Protein AF-A0AAU5GXH0-F1 (afdb_monomer)

Sequence (48 aa):
MTADAQTDEPRAECVLCREPTEYPESRRGITLCPVCEWQEAQRTACSG

Mean predicted aligned error: 7.36 Å

Structure (mmCIF, N/CA/C/O backbone):
data_AF-A0AAU5GXH0-F1
#
_entry.id   AF-A0AAU5GXH0-F1
#
loop_
_atom_site.group_PDB
_atom_site.id
_atom_site.type_symbol
_atom_site.label_atom_id
_atom_site.label_alt_id
_atom_site.label_comp_id
_atom_site.label_asym_id
_atom_site.label_entity_id
_atom_site.label_seq_id
_atom_site.pdbx_PDB_ins_code
_atom_site.Cartn_x
_atom_site.Cartn_y
_atom_site.Cartn_z
_atom_site.occupancy
_atom_site.B_iso_or_equiv
_atom_site.auth_seq_id
_atom_site.auth_comp_id
_atom_site.auth_asym_id
_atom_site.auth_atom_id
_atom_site.pdbx_PDB_model_num
ATOM 1 N N . MET A 1 1 ? -22.835 17.402 7.429 1.00 47.97 1 MET A N 1
ATOM 2 C CA . MET A 1 1 ? -22.403 16.207 8.185 1.00 47.97 1 MET A CA 1
ATOM 3 C C . MET A 1 1 ? -22.881 15.025 7.351 1.00 47.97 1 MET A C 1
ATOM 5 O O . MET A 1 1 ? -24.079 14.824 7.301 1.00 47.97 1 MET A O 1
ATOM 9 N N . THR A 1 2 ? -22.100 14.397 6.472 1.00 50.16 2 THR A N 1
ATOM 10 C CA . THR A 1 2 ? -20.854 13.661 6.743 1.00 50.16 2 THR A 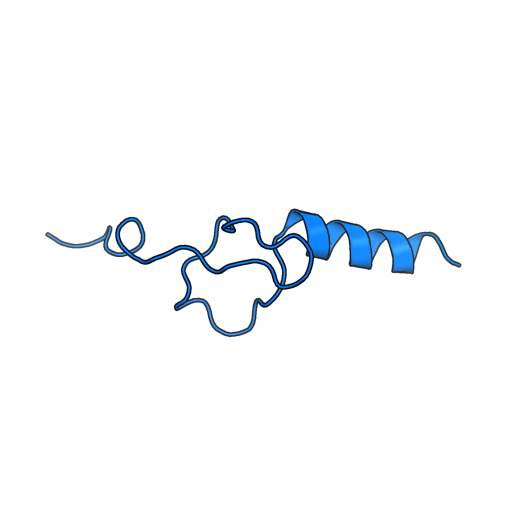CA 1
ATOM 11 C C . THR A 1 2 ? -20.170 13.361 5.401 1.00 50.16 2 THR A C 1
ATOM 13 O O . THR A 1 2 ? -20.835 12.856 4.502 1.00 50.16 2 THR A O 1
ATOM 16 N N . ALA A 1 3 ? -18.882 13.680 5.246 1.00 48.34 3 ALA A N 1
ATOM 17 C CA . ALA A 1 3 ? -18.109 13.358 4.035 1.00 48.34 3 ALA A CA 1
ATOM 18 C C . ALA A 1 3 ? -16.637 13.006 4.331 1.00 48.34 3 ALA A C 1
ATOM 20 O O . ALA A 1 3 ? -15.801 13.086 3.444 1.00 48.34 3 ALA A O 1
ATOM 21 N N . ASP A 1 4 ? -16.327 12.608 5.567 1.00 48.22 4 ASP A N 1
ATOM 22 C CA . ASP A 1 4 ? -14.981 12.174 5.961 1.00 48.22 4 ASP A CA 1
ATOM 23 C C . ASP A 1 4 ? -15.087 10.987 6.929 1.00 48.22 4 ASP A C 1
ATOM 25 O O . ASP A 1 4 ? -14.765 11.067 8.107 1.00 48.22 4 ASP A O 1
ATOM 29 N N . ALA A 1 5 ? -15.683 9.890 6.457 1.00 54.97 5 ALA A N 1
ATOM 30 C CA . ALA A 1 5 ? -15.667 8.619 7.190 1.00 54.97 5 ALA A CA 1
ATOM 31 C C . ALA A 1 5 ? -14.396 7.798 6.888 1.00 54.97 5 ALA A C 1
ATOM 33 O O . ALA A 1 5 ? -14.128 6.813 7.561 1.00 54.97 5 ALA A O 1
ATOM 34 N N . GLN A 1 6 ? -13.589 8.217 5.905 1.00 57.22 6 GLN A N 1
ATOM 35 C CA . GLN A 1 6 ? -12.428 7.460 5.419 1.00 57.22 6 GLN A CA 1
ATOM 36 C C . GLN A 1 6 ? -11.169 7.633 6.289 1.00 57.22 6 GLN A C 1
ATOM 38 O O . GLN A 1 6 ? -10.182 6.921 6.093 1.00 57.22 6 GLN A O 1
ATOM 43 N N . THR A 1 7 ? -11.168 8.587 7.225 1.00 57.53 7 THR A N 1
ATOM 44 C CA . THR A 1 7 ? -10.039 8.822 8.143 1.00 57.53 7 THR A CA 1
ATOM 45 C C . THR A 1 7 ? -10.131 7.975 9.418 1.00 57.53 7 THR A C 1
ATOM 47 O O . THR A 1 7 ? -9.101 7.705 10.027 1.00 57.53 7 THR A O 1
ATOM 50 N N . ASP A 1 8 ? -11.331 7.514 9.791 1.00 65.69 8 ASP A N 1
ATOM 51 C CA . ASP A 1 8 ? -11.555 6.638 10.957 1.00 65.69 8 ASP A CA 1
ATOM 52 C C . ASP A 1 8 ? -11.415 5.143 10.613 1.00 65.69 8 ASP A C 1
ATOM 54 O O . ASP A 1 8 ? -11.173 4.313 11.486 1.00 65.69 8 ASP A O 1
ATOM 58 N N . GLU A 1 9 ? -11.523 4.785 9.329 1.00 74.12 9 GLU A N 1
ATOM 59 C CA . GLU A 1 9 ? -11.336 3.402 8.900 1.00 74.12 9 GLU A CA 1
ATOM 60 C C . GLU A 1 9 ? -9.872 2.964 9.066 1.00 74.12 9 GLU A C 1
ATOM 62 O O . GLU A 1 9 ? -8.953 3.682 8.640 1.00 74.12 9 GLU A O 1
ATOM 67 N N . PRO A 1 10 ? -9.636 1.764 9.630 1.00 83.81 10 PRO A N 1
ATOM 68 C CA . PRO A 1 10 ? -8.298 1.215 9.727 1.00 83.81 10 PRO A CA 1
ATOM 69 C C . PRO A 1 10 ? -7.664 1.126 8.335 1.00 83.81 10 PRO A C 1
ATOM 71 O O . PRO A 1 10 ? -8.298 0.788 7.327 1.00 83.81 10 PRO A O 1
ATOM 74 N N . ARG A 1 11 ? -6.390 1.516 8.275 1.00 86.75 11 ARG A N 1
ATOM 75 C CA . ARG A 1 11 ? -5.597 1.450 7.051 1.00 86.75 11 ARG A CA 1
ATOM 76 C C . ARG A 1 11 ? -5.304 -0.005 6.728 1.00 86.75 11 ARG A C 1
ATOM 78 O O . ARG A 1 11 ? -4.915 -0.761 7.613 1.00 86.75 11 ARG A O 1
ATOM 85 N N . ALA A 1 12 ? -5.433 -0.367 5.456 1.00 88.50 12 ALA A N 1
ATOM 86 C CA . ALA A 1 12 ? -5.064 -1.699 5.003 1.00 88.50 12 ALA A CA 1
ATOM 87 C C . ALA A 1 12 ? -3.586 -1.955 5.290 1.00 88.50 12 ALA A C 1
ATOM 89 O O . ALA A 1 12 ? -2.764 -1.055 5.116 1.00 88.50 12 ALA A O 1
ATOM 90 N N . GLU A 1 13 ? -3.252 -3.170 5.706 1.00 89.12 13 GLU A N 1
ATOM 91 C CA . GLU A 1 13 ? -1.872 -3.588 5.925 1.00 89.12 13 GLU A CA 1
ATOM 92 C C . GLU A 1 13 ? -1.293 -4.177 4.630 1.00 89.12 13 GLU A C 1
ATOM 94 O O . GLU A 1 13 ? -1.901 -5.034 3.985 1.00 89.12 13 GLU A O 1
ATOM 99 N N . CYS A 1 14 ? -0.108 -3.715 4.229 1.00 91.94 14 CYS A N 1
ATOM 100 C CA . CYS A 1 14 ? 0.573 -4.257 3.056 1.00 91.94 14 CYS A CA 1
ATOM 101 C C . CYS A 1 14 ? 1.039 -5.695 3.306 1.00 91.94 14 CYS A C 1
ATOM 103 O O . CYS A 1 14 ? 1.814 -5.939 4.228 1.00 91.94 14 CYS A O 1
ATOM 105 N N . VAL A 1 15 ? 0.697 -6.646 2.431 1.00 90.44 15 VAL A N 1
ATOM 106 C CA . VAL A 1 15 ? 1.104 -8.053 2.633 1.00 90.44 15 VAL A CA 1
ATOM 107 C C . VAL A 1 15 ? 2.614 -8.306 2.484 1.00 90.44 15 VAL A C 1
ATOM 109 O O . VAL A 1 15 ? 3.091 -9.364 2.888 1.00 90.44 15 VAL A O 1
ATOM 112 N N . LEU A 1 16 ? 3.372 -7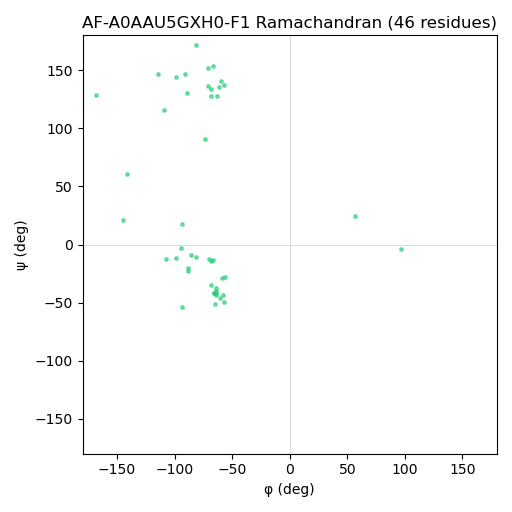.355 1.919 1.00 90.62 16 LEU A N 1
ATOM 113 C CA . LEU A 1 16 ? 4.827 -7.466 1.745 1.00 90.62 16 LEU A CA 1
ATOM 114 C C . LEU A 1 16 ? 5.618 -6.845 2.900 1.00 90.62 16 LEU A C 1
ATOM 116 O O . LEU A 1 16 ? 6.466 -7.516 3.482 1.00 90.62 16 LEU A O 1
ATOM 120 N N . CYS A 1 17 ? 5.362 -5.576 3.228 1.00 92.75 17 CYS A N 1
ATOM 121 C CA . CYS A 1 17 ? 6.108 -4.859 4.270 1.00 92.75 17 CYS A CA 1
ATOM 122 C C . CYS A 1 17 ? 5.395 -4.811 5.629 1.00 92.75 17 CYS A C 1
ATOM 124 O O . CYS A 1 17 ? 6.021 -4.456 6.622 1.00 92.75 17 CYS A O 1
ATOM 126 N N . ARG A 1 18 ? 4.111 -5.194 5.687 1.00 89.44 18 ARG A N 1
ATOM 127 C CA . ARG A 1 18 ? 3.236 -5.108 6.871 1.00 89.44 18 ARG A CA 1
ATOM 128 C C . ARG A 1 18 ? 3.101 -3.714 7.473 1.00 89.44 18 ARG A C 1
ATOM 130 O O . ARG A 1 18 ? 2.804 -3.557 8.651 1.00 89.44 18 ARG A O 1
ATOM 137 N N . GLU A 1 19 ? 3.315 -2.691 6.657 1.00 89.56 19 GLU A N 1
ATOM 138 C CA . GLU A 1 19 ? 3.068 -1.311 7.049 1.00 89.56 19 GLU A CA 1
ATOM 139 C C . GLU A 1 19 ? 1.637 -0.899 6.677 1.00 89.56 19 GLU A C 1
ATOM 141 O O . GLU A 1 19 ? 1.111 -1.353 5.647 1.00 89.56 19 GLU A O 1
ATOM 146 N N . PRO A 1 20 ? 1.006 -0.028 7.486 1.00 87.31 20 PRO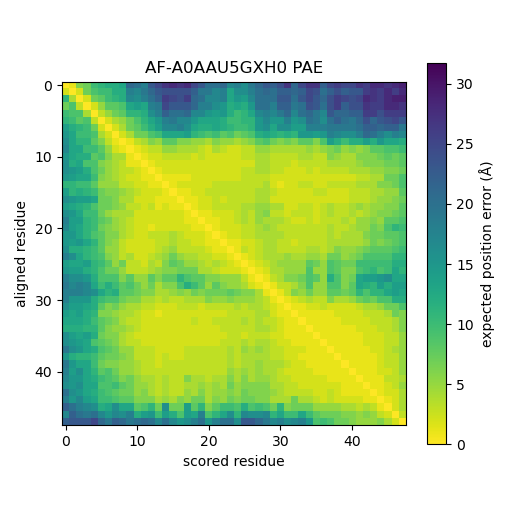 A N 1
ATOM 147 C CA . PRO A 1 20 ? -0.285 0.549 7.154 1.00 87.31 20 PRO A CA 1
ATOM 148 C C . PRO A 1 20 ? -0.160 1.392 5.884 1.00 87.31 20 PRO A C 1
ATOM 150 O O . PRO A 1 20 ? 0.701 2.263 5.760 1.00 87.31 20 PRO A O 1
ATOM 153 N N . THR A 1 21 ? -1.027 1.117 4.921 1.00 86.50 21 THR A N 1
ATOM 154 C CA . THR A 1 21 ? -1.044 1.803 3.630 1.00 86.50 21 THR A CA 1
ATOM 155 C C . THR A 1 21 ? -1.763 3.151 3.713 1.00 86.50 21 THR A C 1
ATOM 157 O O . THR A 1 21 ? -2.412 3.486 4.703 1.00 86.50 21 THR A O 1
ATOM 160 N N . GLU A 1 22 ? -1.695 3.940 2.639 1.00 85.25 22 GLU A N 1
ATOM 161 C CA . GLU A 1 22 ? -2.519 5.151 2.509 1.00 85.25 22 GLU A CA 1
ATOM 162 C C . GLU A 1 22 ? -4.013 4.842 2.290 1.00 85.25 22 GLU A C 1
ATOM 164 O O . GLU A 1 22 ? -4.851 5.737 2.398 1.00 85.25 22 GLU A O 1
ATOM 169 N N . TYR A 1 23 ? -4.358 3.583 1.997 1.00 84.06 23 TYR A N 1
ATOM 170 C CA . TYR A 1 23 ? -5.709 3.165 1.651 1.00 84.06 23 TYR A CA 1
ATOM 171 C C . TYR A 1 23 ? -6.451 2.554 2.850 1.00 84.06 23 TYR A C 1
ATOM 173 O O . TYR A 1 23 ? -5.847 1.846 3.657 1.00 84.06 23 TYR A O 1
ATOM 181 N N . PRO A 1 24 ? -7.771 2.786 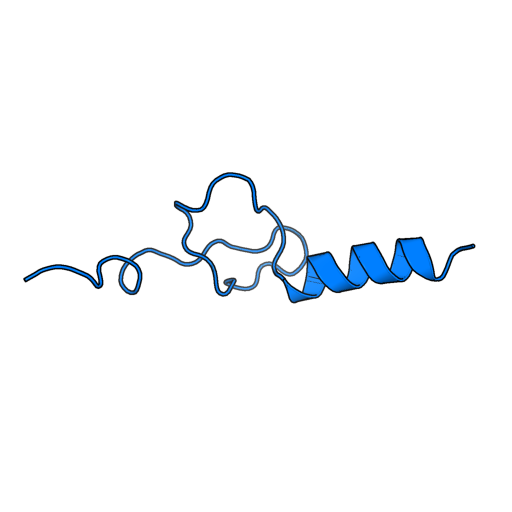2.974 1.00 84.12 24 PRO A N 1
ATOM 182 C CA . PRO A 1 24 ? -8.591 2.120 3.985 1.00 84.12 24 PRO A CA 1
ATOM 183 C C . PRO A 1 24 ? -8.783 0.632 3.655 1.00 84.12 24 PRO A C 1
ATOM 185 O O . PRO A 1 24 ? -8.817 0.263 2.479 1.00 84.12 24 PRO A O 1
ATOM 188 N N . GLU A 1 25 ? -8.987 -0.212 4.671 1.00 82.00 25 GLU A N 1
ATOM 189 C CA . GLU A 1 25 ? -9.273 -1.653 4.508 1.00 82.00 25 GLU A CA 1
ATOM 190 C C . GLU A 1 25 ? -10.500 -1.943 3.623 1.00 82.00 25 GLU A C 1
ATOM 192 O O . GLU A 1 25 ? -10.541 -2.957 2.926 1.00 82.00 25 GLU A O 1
ATOM 197 N N . SER A 1 26 ? -11.477 -1.030 3.557 1.00 79.62 26 SER A N 1
ATOM 198 C CA . SER A 1 26 ? -12.630 -1.141 2.647 1.00 79.62 26 SER A CA 1
ATOM 199 C C . SER A 1 26 ? -12.273 -1.040 1.158 1.00 79.62 26 SER A C 1
ATOM 201 O O . SER A 1 26 ? -13.118 -1.334 0.300 1.00 79.62 26 SER A O 1
ATOM 203 N N . ARG A 1 27 ? -11.057 -0.601 0.804 1.00 81.25 27 ARG A N 1
ATOM 204 C CA . ARG A 1 27 ? -10.638 -0.445 -0.593 1.00 81.25 27 ARG A CA 1
ATOM 205 C C . ARG A 1 27 ? -10.379 -1.813 -1.224 1.00 81.25 27 ARG A C 1
ATOM 207 O O . ARG A 1 27 ? -9.276 -2.348 -1.209 1.00 81.25 27 ARG A O 1
ATOM 214 N N . ARG A 1 28 ? -11.427 -2.378 -1.823 1.00 68.25 28 ARG A N 1
ATOM 215 C CA . ARG A 1 28 ? -11.374 -3.685 -2.489 1.00 68.25 28 ARG A CA 1
ATOM 216 C C . ARG A 1 28 ? -10.377 -3.681 -3.651 1.00 68.25 28 ARG A C 1
ATOM 218 O O . ARG A 1 28 ? -10.405 -2.783 -4.489 1.00 68.25 28 ARG A O 1
ATOM 225 N N . GLY A 1 29 ? -9.566 -4.736 -3.732 1.00 72.62 29 GLY A N 1
ATOM 226 C CA . GLY A 1 29 ? -8.687 -5.015 -4.872 1.00 72.62 29 GLY A CA 1
ATOM 227 C C . GLY A 1 29 ? -7.239 -4.548 -4.724 1.00 72.62 29 GLY A C 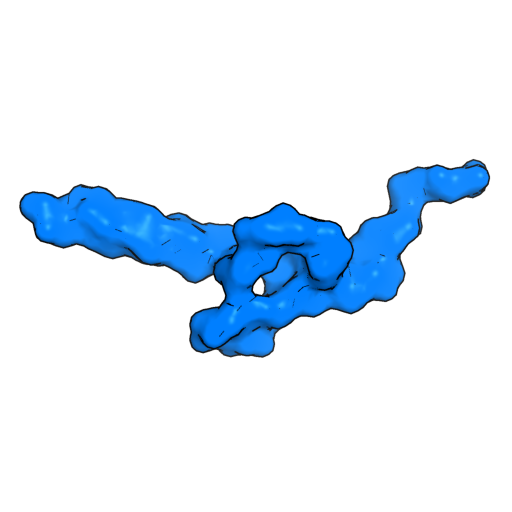1
ATOM 228 O O . GLY A 1 29 ? -6.439 -4.856 -5.599 1.00 72.62 29 GLY A O 1
ATOM 229 N N . ILE A 1 30 ? -6.883 -3.864 -3.631 1.00 75.88 30 ILE A N 1
ATOM 230 C CA . ILE A 1 30 ? -5.496 -3.480 -3.342 1.00 75.88 30 ILE A CA 1
ATOM 231 C C . ILE A 1 30 ? -4.981 -4.310 -2.167 1.00 75.88 30 ILE A C 1
ATOM 233 O O . ILE A 1 30 ? -5.494 -4.210 -1.058 1.00 75.88 30 ILE A O 1
ATOM 237 N N . THR A 1 31 ? -3.974 -5.145 -2.424 1.00 81.69 31 THR A N 1
ATOM 238 C CA . THR A 1 31 ? -3.287 -5.970 -1.411 1.00 81.69 31 THR A CA 1
ATOM 239 C C . THR A 1 31 ? -1.877 -5.464 -1.090 1.00 81.69 31 THR A C 1
ATOM 241 O O . THR A 1 31 ? -1.276 -5.887 -0.103 1.00 81.69 31 THR A O 1
ATOM 244 N N . LEU A 1 32 ? -1.344 -4.552 -1.909 1.00 89.50 32 LEU A N 1
ATOM 245 C CA . LEU A 1 32 ? -0.013 -3.963 -1.771 1.00 89.50 32 LEU A CA 1
ATOM 246 C C . LEU A 1 32 ? -0.112 -2.467 -1.479 1.00 89.50 32 LEU A C 1
ATOM 248 O O . LEU A 1 32 ? -0.999 -1.785 -1.984 1.00 89.50 32 LEU A O 1
ATOM 252 N N . CYS A 1 33 ? 0.832 -1.935 -0.702 1.00 91.19 33 CYS A N 1
ATOM 253 C CA . CYS A 1 33 ? 0.989 -0.488 -0.607 1.00 91.19 33 CYS A CA 1
ATOM 254 C C . CYS A 1 33 ? 1.459 0.091 -1.957 1.00 91.19 33 CYS A C 1
ATOM 256 O O . CYS A 1 33 ? 2.143 -0.607 -2.712 1.00 91.19 33 CYS A O 1
ATOM 258 N N . PRO A 1 34 ? 1.160 1.369 -2.250 1.00 88.38 34 PRO A N 1
ATOM 259 C CA . PRO A 1 34 ? 1.533 1.998 -3.521 1.00 88.38 34 PRO A CA 1
ATOM 260 C C . PRO A 1 34 ? 3.046 1.985 -3.783 1.00 88.38 34 PRO A C 1
ATOM 262 O O . PRO A 1 34 ? 3.481 1.889 -4.927 1.00 88.38 34 PRO A O 1
ATOM 265 N N . VAL A 1 35 ? 3.865 1.995 -2.725 1.00 91.38 35 VAL A N 1
ATOM 266 C CA . VAL A 1 35 ? 5.323 1.839 -2.837 1.00 91.38 35 VAL A CA 1
ATOM 267 C C . VAL A 1 35 ? 5.690 0.449 -3.360 1.00 91.38 35 VAL A C 1
ATOM 269 O O . VAL A 1 35 ? 6.452 0.330 -4.316 1.00 91.38 35 VAL A O 1
ATOM 272 N N . CYS A 1 36 ? 5.156 -0.609 -2.749 1.00 93.38 36 CYS A N 1
ATOM 273 C CA . CYS A 1 36 ? 5.407 -1.983 -3.174 1.00 93.38 36 CYS A CA 1
ATOM 274 C C . CYS A 1 36 ? 4.856 -2.259 -4.576 1.00 93.38 36 CYS A C 1
ATOM 276 O O . CYS A 1 36 ? 5.538 -2.904 -5.366 1.00 93.38 36 CYS A O 1
ATOM 278 N N . GLU A 1 37 ? 3.669 -1.743 -4.902 1.00 91.81 37 GLU A N 1
ATOM 279 C CA . GLU A 1 37 ? 3.084 -1.856 -6.241 1.00 91.81 37 GLU A CA 1
A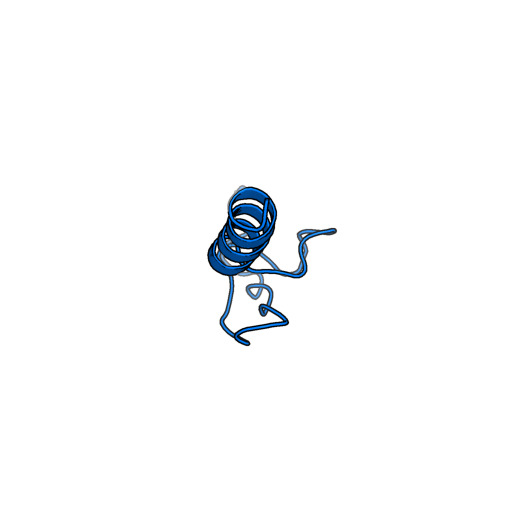TOM 280 C C . GLU A 1 37 ? 4.018 -1.260 -7.305 1.00 91.81 37 GLU A C 1
ATOM 282 O O . GLU A 1 37 ? 4.356 -1.928 -8.285 1.00 91.81 37 GLU A O 1
ATOM 287 N N . TRP A 1 38 ? 4.513 -0.039 -7.080 1.00 90.62 38 TRP A N 1
ATOM 288 C CA . TRP A 1 38 ? 5.453 0.600 -7.998 1.00 90.62 38 TRP A CA 1
ATOM 289 C C . TRP A 1 38 ? 6.785 -0.148 -8.091 1.00 90.62 38 TRP A C 1
ATOM 291 O O . TRP A 1 38 ? 7.353 -0.259 -9.178 1.00 90.62 38 TRP A O 1
ATOM 301 N N . GLN A 1 39 ? 7.289 -0.694 -6.982 1.00 92.81 39 GLN A N 1
ATOM 302 C CA . GLN A 1 39 ? 8.513 -1.494 -7.013 1.00 92.81 39 GLN A CA 1
ATOM 303 C C . GLN A 1 39 ? 8.352 -2.771 -7.843 1.00 92.81 39 GLN A C 1
ATOM 305 O O . GLN A 1 39 ? 9.229 -3.078 -8.646 1.00 92.81 39 GLN A O 1
ATOM 310 N N . GLU A 1 40 ? 7.237 -3.489 -7.713 1.00 91.44 40 GLU A N 1
ATOM 311 C CA . GLU A 1 40 ? 6.960 -4.687 -8.517 1.00 91.44 40 GLU A CA 1
ATOM 312 C C . GLU A 1 40 ? 6.789 -4.340 -10.007 1.00 91.44 40 GLU A C 1
ATOM 314 O O . GLU A 1 40 ? 7.353 -5.014 -10.879 1.00 91.44 40 GLU A O 1
ATOM 319 N N . ALA A 1 41 ? 6.089 -3.239 -10.308 1.00 91.25 41 ALA A N 1
ATOM 320 C CA . ALA A 1 41 ? 5.945 -2.726 -11.669 1.00 91.25 41 ALA A CA 1
ATOM 321 C C . ALA A 1 41 ? 7.304 -2.356 -12.287 1.00 91.25 41 ALA A C 1
ATOM 323 O O . ALA A 1 41 ? 7.609 -2.763 -13.409 1.00 91.25 41 ALA A O 1
ATOM 324 N N . GLN A 1 42 ? 8.161 -1.648 -11.546 1.00 92.50 42 GLN A N 1
ATOM 325 C CA . GLN A 1 42 ? 9.507 -1.307 -12.005 1.00 92.50 42 GLN A CA 1
ATOM 326 C C . GLN A 1 42 ? 10.412 -2.520 -12.165 1.00 92.50 42 GLN A C 1
ATOM 328 O O . GLN A 1 42 ? 11.153 -2.592 -13.141 1.00 92.50 42 GLN A O 1
ATOM 333 N N . ARG A 1 43 ? 10.372 -3.481 -11.236 1.00 89.44 43 ARG A N 1
ATOM 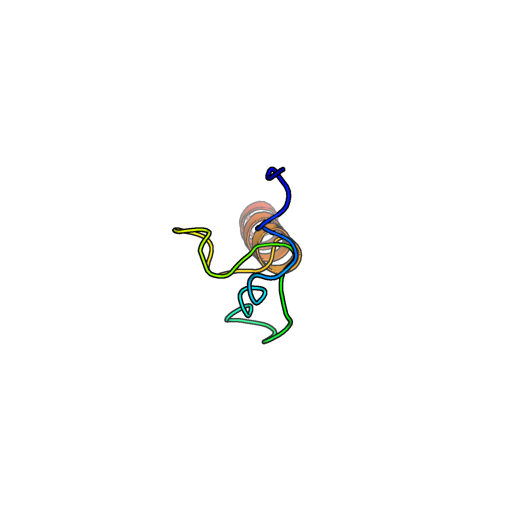334 C CA . ARG A 1 43 ? 11.143 -4.724 -11.368 1.00 89.44 43 ARG A CA 1
ATOM 335 C C . ARG A 1 43 ? 10.771 -5.441 -12.655 1.00 89.44 43 ARG A C 1
ATOM 337 O O . ARG A 1 43 ? 11.661 -5.876 -13.377 1.00 89.44 43 ARG A O 1
ATOM 344 N N . THR A 1 44 ? 9.480 -5.504 -12.965 1.00 88.38 44 THR A N 1
ATOM 345 C CA . THR A 1 44 ? 8.996 -6.091 -14.217 1.00 88.38 44 THR A CA 1
ATOM 346 C C 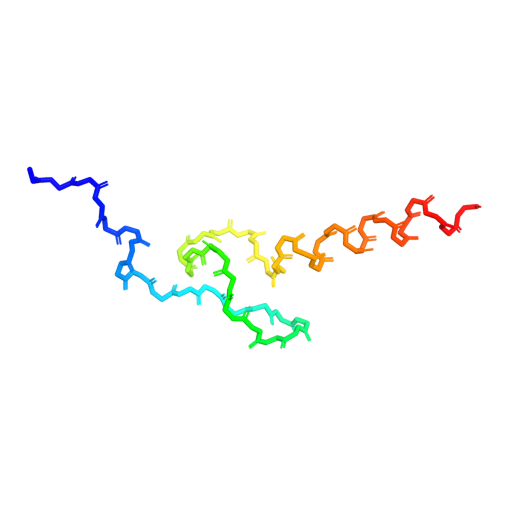. THR A 1 44 ? 9.484 -5.296 -15.431 1.00 88.38 44 THR A C 1
ATOM 348 O O . THR A 1 44 ? 9.939 -5.892 -16.401 1.00 88.38 44 THR A O 1
ATOM 351 N N . ALA A 1 45 ? 9.463 -3.961 -15.365 1.00 88.38 45 ALA A N 1
ATOM 352 C CA . ALA A 1 45 ? 9.920 -3.096 -16.453 1.00 88.38 45 ALA A CA 1
A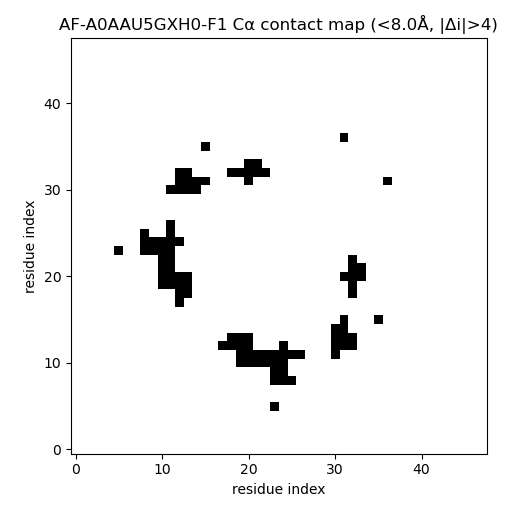TOM 353 C C . ALA A 1 45 ? 11.444 -3.144 -16.695 1.00 88.38 45 ALA A C 1
ATOM 355 O O . ALA A 1 45 ? 11.877 -3.042 -17.839 1.00 88.38 45 ALA A O 1
ATOM 356 N N . CYS A 1 46 ? 12.258 -3.304 -15.646 1.00 83.94 46 CYS A N 1
ATOM 357 C CA . CYS A 1 46 ? 13.726 -3.292 -15.722 1.00 83.94 46 CYS A CA 1
ATOM 358 C C . CYS A 1 46 ? 14.373 -4.683 -15.857 1.00 83.94 46 CYS A C 1
ATOM 360 O O . CYS A 1 46 ? 15.594 -4.760 -15.959 1.00 83.94 46 CYS A O 1
ATOM 362 N N . SER A 1 47 ? 13.599 -5.775 -15.831 1.00 72.00 47 SER A N 1
ATOM 363 C CA . SER A 1 47 ? 14.123 -7.149 -15.986 1.00 72.00 47 SER A CA 1
ATOM 364 C C . SER A 1 47 ? 14.092 -7.658 -17.438 1.00 72.00 47 SER A C 1
ATOM 366 O O . SER A 1 47 ? 14.123 -8.871 -17.651 1.00 72.00 47 SER A O 1
ATOM 368 N N . GLY A 1 48 ? 13.971 -6.750 -18.414 1.00 63.88 48 GLY A N 1
ATOM 369 C CA . GLY A 1 48 ? 13.897 -7.043 -19.851 1.00 63.88 48 GLY A CA 1
ATOM 370 C C . GLY A 1 48 ? 15.241 -6.989 -20.561 1.00 63.88 48 GLY A C 1
ATOM 371 O O . GLY A 1 48 ? 16.065 -6.122 -20.195 1.00 63.88 48 GLY A O 1
#

pLDDT: mean 80.33, std 13.77, range [47.97, 93.38]

Solvent-accessible surface area (backbone atoms only — not comparable to full-atom values): 3102 Å² total; per-residue (Å²): 141,87,91,73,68,70,80,77,44,61,49,29,61,13,78,84,81,65,46,70,30,100,46,38,58,84,51,81,92,65,62,58,29,73,68,57,48,52,48,53,54,46,51,62,68,70,73,114

Secondary structure (DSSP, 8-state):
--S--TTTSPEEEPTTT-PEEEEETT-TT--S-HHHHHHHHHHHHH--

Radius of gyration: 13.61 Å; Cα contacts (8 Å, |Δi|>4): 48; chains: 1; bounding box: 36×24×31 Å

Foldseek 3Di:
DDDPPFVVAFAQAAPPPRDRAPGGPPPPPDNHHPVVVVVVVVCVVPVD

Nearest PDB structures (foldseek):
  3jah-assembly1_dd  TM=6.209E-01  e=9.968E-01  Oryctolagus cuniculus